Protein AF-A0A0F7PLD8-F1 (afdb_monomer_lite)

Secondary structure (DSSP, 8-state):
----------------------TTTSPP-TT-B--TT----HHHHHHHHHHH-TT----HHHHHHHHH-TT-BHHHHHHHHHHHHTT-

Sequence (88 aa):
MTGMIIHTGLIIRGTAMIEKRDWHSDPITNETMIDADYRNTQNVRRFFKTAIGDHFKFDRPFMAWMKSHRGSTMQDAVAEWQRREAAK

Foldseek 3Di:
DDDDDDDDDDDDPDDDPPPDDDQADDQADQQAFLAPPDDPYPNLVVVLCVLPNPPDDDDPVLVVCSNVPGRHGVNVSSVVSVVVVVVD

Radius of gyration: 18.32 Å; chains: 1; bounding box: 38×26×64 Å

pLDDT: mean 84.75, std 20.88, range [36.03, 98.62]

Structure (mmCIF, N/CA/C/O backbone):
data_AF-A0A0F7PLD8-F1
#
_entry.id   AF-A0A0F7PLD8-F1
#
loop_
_atom_site.group_PDB
_atom_site.id
_atom_site.type_symbol
_atom_site.label_atom_id
_atom_site.label_alt_id
_atom_site.label_comp_id
_atom_site.label_asym_id
_atom_site.label_entity_id
_atom_site.label_seq_id
_atom_site.pdbx_PDB_ins_code
_atom_site.Cartn_x
_atom_site.Cartn_y
_atom_site.Cartn_z
_atom_site.occupancy
_atom_site.B_iso_or_equiv
_atom_site.auth_seq_id
_atom_site.auth_comp_id
_atom_site.auth_asym_id
_atom_site.auth_atom_id
_atom_site.pdbx_PDB_model_num
ATOM 1 N N . MET A 1 1 ? 22.542 -2.608 -51.980 1.00 36.25 1 MET A N 1
ATOM 2 C CA . MET A 1 1 ? 21.930 -1.265 -51.897 1.00 36.25 1 MET A CA 1
ATOM 3 C C . MET A 1 1 ? 20.545 -1.472 -51.297 1.00 36.25 1 MET A C 1
ATOM 5 O O . MET A 1 1 ? 19.717 -2.084 -51.947 1.00 36.25 1 MET A O 1
ATOM 9 N N . THR A 1 2 ? 20.463 -1.429 -49.963 1.00 36.03 2 THR A N 1
ATOM 10 C CA . THR A 1 2 ? 19.775 -0.358 -49.199 1.00 36.03 2 THR A CA 1
ATOM 11 C C . THR A 1 2 ? 18.263 -0.615 -49.188 1.00 36.03 2 THR A C 1
ATOM 13 O O . THR A 1 2 ? 17.628 -0.437 -50.213 1.00 36.03 2 THR A O 1
ATOM 16 N N . GLY A 1 3 ? 17.705 -1.240 -48.144 1.00 40.41 3 GLY A N 1
ATOM 17 C CA . GLY A 1 3 ? 17.056 -0.538 -47.016 1.00 40.41 3 GLY A CA 1
ATOM 18 C C . GLY A 1 3 ? 15.554 -0.322 -47.324 1.00 40.41 3 GLY A C 1
ATOM 19 O O . GLY A 1 3 ? 15.207 -0.172 -48.480 1.00 40.41 3 GLY A O 1
ATOM 20 N N . MET A 1 4 ? 14.576 -0.278 -46.420 1.00 43.72 4 MET A N 1
ATOM 21 C CA . MET A 1 4 ? 14.520 -0.336 -44.965 1.00 43.72 4 MET A CA 1
ATOM 22 C C . MET A 1 4 ? 13.010 -0.332 -44.570 1.00 43.72 4 MET A C 1
ATOM 24 O O . MET A 1 4 ? 12.241 0.406 -45.170 1.00 43.72 4 MET A O 1
ATOM 28 N N . ILE A 1 5 ? 12.630 -1.114 -43.546 1.00 41.97 5 ILE A N 1
ATOM 29 C CA . ILE A 1 5 ? 11.639 -0.813 -42.474 1.00 41.97 5 ILE A CA 1
ATOM 30 C C . ILE A 1 5 ? 10.089 -0.896 -42.686 1.00 41.97 5 ILE A C 1
ATOM 32 O O . ILE A 1 5 ? 9.442 0.006 -43.199 1.00 41.97 5 ILE A O 1
ATOM 36 N N . ILE A 1 6 ? 9.530 -2.012 -42.164 1.00 43.78 6 ILE A N 1
ATOM 37 C CA . ILE A 1 6 ? 8.412 -2.247 -41.195 1.00 43.78 6 ILE A CA 1
ATOM 38 C C . ILE A 1 6 ? 7.179 -1.314 -41.089 1.00 43.78 6 ILE A C 1
ATOM 40 O O . ILE A 1 6 ? 7.304 -0.151 -40.717 1.00 43.78 6 ILE A O 1
ATOM 44 N N . HIS A 1 7 ? 5.976 -1.923 -41.114 1.00 36.84 7 HIS A N 1
ATOM 45 C CA . HIS A 1 7 ? 4.992 -1.784 -40.020 1.00 36.84 7 HIS A CA 1
ATOM 46 C C . HIS A 1 7 ? 3.945 -2.921 -39.963 1.00 36.84 7 HIS A C 1
ATOM 48 O O . HIS A 1 7 ? 3.304 -3.255 -40.955 1.00 36.84 7 HIS A O 1
ATOM 54 N N . THR A 1 8 ? 3.755 -3.434 -38.741 1.00 48.22 8 THR A N 1
ATOM 55 C CA . THR A 1 8 ? 2.574 -4.163 -38.231 1.00 48.22 8 THR A CA 1
ATOM 56 C C . THR A 1 8 ? 2.452 -5.660 -38.555 1.00 48.22 8 THR A C 1
ATOM 58 O O . THR A 1 8 ? 1.564 -6.106 -39.277 1.00 48.22 8 THR A O 1
ATOM 61 N N . GLY A 1 9 ? 3.310 -6.462 -37.917 1.00 41.41 9 GLY A N 1
ATOM 62 C CA . GLY A 1 9 ? 3.144 -7.912 -37.789 1.00 41.41 9 GLY A CA 1
ATOM 63 C C . GLY A 1 9 ? 2.439 -8.315 -36.484 1.00 41.41 9 GLY A C 1
ATOM 64 O O . GLY A 1 9 ? 3.019 -8.195 -35.416 1.00 41.41 9 GLY A O 1
ATOM 65 N N . LEU A 1 10 ? 1.205 -8.807 -36.630 1.00 42.16 10 LEU A N 1
ATOM 66 C CA . LEU A 1 10 ? 0.591 -9.974 -35.972 1.00 42.16 10 LEU A CA 1
ATOM 67 C C . LEU A 1 10 ? 0.515 -10.092 -34.425 1.00 42.16 10 LEU A C 1
ATOM 69 O O . LEU A 1 10 ? 1.498 -10.241 -33.708 1.00 42.16 10 LEU A O 1
ATOM 73 N N . ILE A 1 11 ? -0.734 -10.205 -33.959 1.00 50.38 11 ILE A N 1
ATOM 74 C CA . ILE A 1 11 ? -1.193 -10.718 -32.659 1.00 50.38 11 ILE A CA 1
ATOM 75 C C . ILE A 1 11 ? -0.640 -12.139 -32.400 1.00 5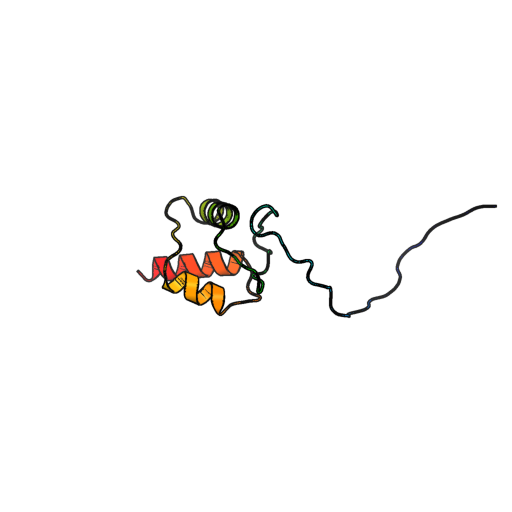0.38 11 ILE A C 1
ATOM 77 O O . ILE A 1 11 ? -1.003 -13.067 -33.118 1.00 50.38 11 ILE A O 1
ATOM 81 N N . ILE A 1 12 ? 0.130 -12.348 -31.323 1.00 49.69 12 ILE A N 1
ATOM 82 C CA . ILE A 1 12 ? 0.332 -13.673 -30.702 1.00 49.69 12 ILE A CA 1
ATOM 83 C C . ILE A 1 12 ? 0.120 -13.532 -29.186 1.00 49.69 12 ILE A C 1
ATOM 85 O O . ILE A 1 12 ? 0.967 -13.021 -28.457 1.00 49.69 12 ILE A O 1
ATOM 89 N N . ARG A 1 13 ? -1.033 -14.004 -28.700 1.00 62.19 13 ARG A N 1
ATOM 90 C CA . ARG A 1 13 ? -1.237 -14.359 -27.290 1.00 62.19 13 ARG A CA 1
ATOM 91 C C . ARG A 1 13 ? -0.401 -15.604 -26.995 1.00 62.19 13 ARG A C 1
ATOM 93 O O . ARG A 1 13 ? -0.770 -16.700 -27.401 1.00 62.19 13 ARG A O 1
ATOM 100 N N . GLY A 1 14 ? 0.688 -15.431 -26.263 1.00 39.75 14 GLY A N 1
ATOM 101 C CA . GLY A 1 14 ? 1.465 -16.512 -25.671 1.00 39.75 14 GLY A CA 1
ATOM 102 C C . GLY A 1 14 ? 2.222 -15.937 -24.491 1.00 39.75 14 GLY A C 1
ATOM 103 O O . GLY A 1 14 ? 3.150 -15.173 -24.703 1.00 39.75 14 GLY A O 1
ATOM 104 N N . THR A 1 15 ? 1.739 -16.226 -23.281 1.00 47.47 15 THR A N 1
ATOM 105 C CA . THR A 1 15 ? 2.460 -16.136 -22.004 1.00 47.47 15 THR A CA 1
ATOM 106 C C . THR A 1 15 ? 3.571 -15.088 -22.004 1.00 47.47 15 THR A C 1
ATOM 108 O O . THR A 1 15 ? 4.744 -15.431 -22.144 1.00 47.47 15 THR A O 1
ATOM 111 N N . ALA A 1 16 ? 3.207 -13.805 -21.865 1.00 48.91 16 ALA A N 1
ATOM 112 C CA . ALA A 1 16 ? 4.190 -12.812 -21.462 1.00 48.91 16 ALA A CA 1
ATOM 113 C C . ALA A 1 16 ? 4.886 -13.413 -20.243 1.00 48.91 16 ALA A C 1
ATOM 115 O O . ALA A 1 16 ? 4.223 -13.724 -19.249 1.00 48.91 16 ALA A O 1
ATOM 116 N N . MET A 1 17 ? 6.187 -13.680 -20.351 1.00 46.44 17 MET A N 1
ATOM 117 C CA . MET A 1 17 ? 6.989 -13.842 -19.156 1.00 46.44 17 MET A CA 1
ATOM 118 C C . MET A 1 17 ? 6.664 -12.598 -18.345 1.00 46.44 17 MET A C 1
ATOM 120 O O . MET A 1 17 ? 6.922 -11.492 -18.816 1.00 46.44 17 MET A O 1
ATOM 124 N N . ILE A 1 18 ? 5.946 -12.759 -17.231 1.00 57.16 18 ILE A N 1
ATOM 125 C CA . ILE A 1 18 ? 5.718 -11.646 -16.322 1.00 57.16 18 ILE A CA 1
ATOM 126 C C . ILE A 1 18 ? 7.127 -11.289 -15.894 1.00 57.16 18 ILE A C 1
ATOM 128 O O . ILE A 1 18 ? 7.737 -12.036 -15.127 1.00 57.16 18 ILE A O 1
ATOM 132 N N . GLU A 1 19 ? 7.690 -10.241 -16.491 1.00 62.16 19 GLU A N 1
ATOM 133 C CA . GLU A 1 19 ? 8.962 -9.731 -16.034 1.00 62.16 19 GLU A CA 1
ATOM 134 C C . GLU A 1 19 ? 8.763 -9.427 -14.559 1.00 62.16 19 GLU A C 1
ATOM 136 O O . GLU A 1 19 ? 7.862 -8.684 -14.158 1.00 62.16 19 GLU A O 1
ATOM 141 N N . LYS A 1 20 ? 9.516 -10.161 -13.746 1.00 74.94 20 LYS A N 1
ATOM 142 C CA . LYS A 1 20 ? 9.391 -10.120 -12.304 1.00 74.94 20 LYS A CA 1
ATOM 143 C C . LYS A 1 20 ? 9.766 -8.714 -11.858 1.00 74.94 20 LYS A C 1
ATOM 145 O O . LYS A 1 20 ? 10.925 -8.326 -11.965 1.00 74.94 20 LYS A O 1
ATOM 150 N N . ARG A 1 21 ? 8.780 -7.978 -11.354 1.00 89.81 21 ARG A N 1
ATOM 151 C CA . ARG A 1 21 ? 8.952 -6.636 -10.800 1.00 89.81 21 ARG A CA 1
ATOM 152 C C . ARG A 1 21 ? 9.824 -6.670 -9.547 1.00 89.81 21 ARG A C 1
ATOM 154 O O . ARG A 1 21 ? 9.622 -7.503 -8.657 1.00 89.81 21 ARG A O 1
ATOM 161 N N . ASP A 1 22 ? 10.711 -5.691 -9.417 1.00 93.38 22 ASP A N 1
ATOM 162 C CA . ASP A 1 22 ? 11.362 -5.375 -8.154 1.00 93.38 22 ASP A CA 1
ATOM 163 C C . ASP A 1 22 ? 10.467 -4.463 -7.303 1.00 93.38 22 ASP A C 1
ATOM 165 O O . ASP A 1 22 ? 10.431 -3.238 -7.437 1.00 93.38 22 ASP A O 1
ATOM 169 N N . TRP A 1 23 ? 9.765 -5.066 -6.344 1.00 94.31 23 TRP A N 1
ATOM 170 C CA . TRP A 1 23 ? 8.935 -4.349 -5.376 1.00 94.31 23 TRP A CA 1
ATOM 171 C C . TRP A 1 23 ? 9.714 -3.362 -4.491 1.00 94.31 23 TRP A C 1
ATOM 173 O O . TRP A 1 23 ? 9.089 -2.566 -3.786 1.00 94.31 23 TRP A O 1
ATOM 183 N N . HIS A 1 24 ? 11.050 -3.389 -4.473 1.00 95.44 24 HIS A N 1
ATOM 184 C CA . HIS A 1 24 ? 11.867 -2.439 -3.723 1.00 95.44 24 HIS A CA 1
ATOM 185 C C . HIS A 1 24 ? 12.109 -1.121 -4.469 1.00 95.44 24 HIS A C 1
ATOM 187 O O . HIS A 1 24 ? 12.191 -0.082 -3.810 1.00 95.44 24 HIS A O 1
ATOM 193 N N . SER A 1 25 ? 12.201 -1.140 -5.801 1.00 93.50 25 SER A N 1
ATOM 194 C CA . SER A 1 25 ? 12.671 0.015 -6.580 1.00 93.50 25 SER A CA 1
ATOM 195 C C . SER A 1 25 ? 11.772 0.410 -7.752 1.00 93.50 25 SER A C 1
ATOM 197 O O . SER A 1 25 ? 11.664 1.606 -8.035 1.00 93.50 25 SER A O 1
ATOM 199 N N . ASP A 1 26 ? 11.062 -0.534 -8.375 1.00 95.38 26 ASP A N 1
ATOM 200 C CA . ASP A 1 26 ? 10.261 -0.236 -9.561 1.00 95.38 26 ASP A CA 1
ATOM 201 C C . ASP A 1 26 ? 9.093 0.715 -9.238 1.00 95.38 26 ASP A C 1
ATOM 203 O O . ASP A 1 26 ? 8.443 0.569 -8.193 1.00 95.38 26 ASP A O 1
ATOM 207 N N . PRO A 1 27 ? 8.738 1.654 -10.138 1.00 95.88 27 PRO A N 1
ATOM 208 C CA . PRO A 1 27 ? 7.617 2.569 -9.931 1.00 95.88 27 PRO A CA 1
ATOM 209 C C . PRO A 1 27 ? 6.304 1.817 -9.723 1.00 95.88 27 PRO A C 1
ATOM 211 O O . PRO A 1 27 ? 5.946 0.972 -10.543 1.00 95.88 27 PRO A O 1
ATOM 214 N N . ILE A 1 28 ? 5.580 2.111 -8.644 1.00 97.06 28 ILE A N 1
ATOM 215 C CA . ILE A 1 28 ? 4.272 1.512 -8.361 1.00 97.06 28 ILE A CA 1
ATOM 216 C C . ILE A 1 28 ? 3.190 2.511 -8.760 1.00 97.06 28 ILE A C 1
ATOM 218 O O . ILE A 1 28 ? 3.164 3.642 -8.274 1.00 97.06 28 ILE A O 1
ATOM 222 N N . THR A 1 29 ? 2.300 2.076 -9.641 1.00 97.00 29 THR A N 1
ATOM 223 C CA . THR A 1 29 ? 1.150 2.838 -10.134 1.00 97.00 29 THR A CA 1
ATOM 224 C C . THR A 1 29 ? -0.149 2.163 -9.709 1.00 97.00 29 THR A C 1
ATOM 226 O O . THR A 1 29 ? -0.151 1.008 -9.286 1.00 97.00 29 THR A O 1
ATOM 229 N N . ASN A 1 30 ? -1.269 2.863 -9.878 1.00 97.88 30 ASN A N 1
ATOM 230 C CA . ASN A 1 30 ? -2.606 2.320 -9.629 1.00 97.88 30 ASN A CA 1
ATOM 231 C C . ASN A 1 30 ? -2.874 1.016 -10.397 1.00 97.88 30 ASN A C 1
ATOM 233 O O . ASN A 1 30 ? -3.476 0.105 -9.843 1.00 97.88 30 ASN A O 1
ATOM 237 N N . GLU A 1 31 ? -2.363 0.908 -11.625 1.00 97.06 31 GLU A N 1
ATOM 238 C CA . GLU A 1 31 ? -2.527 -0.245 -12.523 1.00 97.06 31 GLU A CA 1
ATOM 239 C C . GLU A 1 31 ? -1.544 -1.391 -12.239 1.00 97.06 31 GLU A C 1
ATOM 241 O O . GLU A 1 31 ? -1.652 -2.464 -12.830 1.00 97.06 31 GLU A O 1
ATOM 246 N N . THR A 1 32 ? -0.570 -1.192 -11.342 1.00 94.94 32 THR A N 1
ATOM 247 C CA . THR A 1 32 ? 0.390 -2.246 -10.992 1.00 94.94 32 THR A CA 1
ATOM 248 C C . THR A 1 32 ? -0.363 -3.439 -10.404 1.00 94.94 32 THR A C 1
ATOM 250 O O . THR A 1 32 ? -1.092 -3.296 -9.424 1.00 94.94 32 THR A O 1
ATOM 253 N N . MET A 1 33 ? -0.194 -4.619 -11.000 1.00 95.75 33 MET A N 1
ATOM 254 C CA . MET A 1 33 ? -0.820 -5.848 -10.516 1.00 95.75 33 MET A CA 1
ATOM 255 C C . MET A 1 33 ? -0.069 -6.411 -9.307 1.00 95.75 33 MET A C 1
ATOM 257 O O . MET A 1 33 ? 1.161 -6.411 -9.260 1.00 95.75 33 MET A O 1
ATOM 261 N N . ILE A 1 34 ? -0.815 -6.944 -8.343 1.00 94.00 34 ILE A N 1
ATOM 262 C CA . ILE A 1 34 ? -0.283 -7.690 -7.204 1.00 94.00 34 ILE A CA 1
ATOM 263 C C . ILE A 1 34 ? 0.063 -9.098 -7.687 1.00 94.00 34 ILE A C 1
ATOM 265 O O . ILE A 1 34 ? -0.818 -9.921 -7.954 1.00 94.00 34 ILE A O 1
ATOM 269 N N . ASP A 1 35 ? 1.358 -9.372 -7.799 1.00 91.50 35 ASP A N 1
ATOM 270 C CA . ASP A 1 35 ? 1.886 -10.651 -8.258 1.00 91.50 35 ASP A CA 1
ATOM 271 C C . ASP A 1 35 ? 2.202 -11.617 -7.099 1.00 91.50 35 ASP A C 1
ATOM 273 O O . ASP A 1 35 ? 1.960 -11.360 -5.915 1.00 91.50 35 ASP A O 1
ATOM 277 N N . ALA A 1 36 ? 2.739 -12.785 -7.454 1.00 89.75 36 ALA A N 1
ATOM 278 C CA . ALA A 1 36 ? 3.135 -13.810 -6.497 1.00 89.75 36 ALA A CA 1
ATOM 279 C C . ALA A 1 36 ? 4.338 -13.422 -5.618 1.00 89.75 36 ALA A C 1
ATOM 281 O O . ALA A 1 36 ? 4.534 -14.019 -4.554 1.00 89.75 36 ALA A O 1
ATOM 282 N N . ASP A 1 37 ? 5.127 -12.448 -6.061 1.00 90.38 37 ASP A N 1
ATOM 283 C CA . ASP A 1 37 ? 6.358 -11.979 -5.441 1.00 90.38 37 ASP A CA 1
ATOM 284 C C . ASP A 1 37 ? 6.163 -10.708 -4.606 1.00 90.38 37 ASP A C 1
ATOM 286 O O . ASP A 1 37 ? 7.127 -10.234 -4.004 1.00 90.38 37 ASP A O 1
ATOM 290 N N . TYR A 1 38 ? 4.928 -10.215 -4.473 1.00 92.50 38 TYR A N 1
ATOM 291 C CA . TYR A 1 38 ? 4.578 -9.061 -3.649 1.00 92.50 38 TYR A CA 1
ATOM 292 C C . TYR A 1 38 ? 5.242 -9.096 -2.261 1.00 92.50 38 TYR A C 1
ATOM 294 O O . TYR A 1 38 ? 5.275 -10.119 -1.559 1.00 92.50 38 TYR A O 1
ATOM 302 N N . ARG A 1 39 ? 5.773 -7.942 -1.844 1.00 90.88 39 ARG A N 1
ATOM 303 C CA . ARG A 1 39 ? 6.381 -7.707 -0.527 1.00 90.88 39 ARG A CA 1
ATOM 304 C C . ARG A 1 39 ? 5.935 -6.349 0.003 1.00 90.88 39 ARG A C 1
ATOM 306 O O . ARG A 1 39 ? 5.911 -5.378 -0.740 1.00 90.88 39 ARG A O 1
ATOM 313 N N . ASN A 1 40 ? 5.691 -6.242 1.309 1.00 94.69 40 ASN A N 1
ATOM 314 C CA . ASN A 1 40 ? 5.440 -4.959 1.982 1.00 94.69 40 ASN A CA 1
ATOM 315 C C . ASN A 1 40 ? 6.746 -4.150 2.143 1.00 94.69 40 ASN A C 1
ATOM 317 O O . ASN A 1 40 ? 7.216 -3.932 3.261 1.00 94.69 40 ASN A O 1
ATOM 321 N N . THR A 1 41 ? 7.372 -3.753 1.036 1.00 96.50 41 THR A N 1
ATOM 322 C CA . THR A 1 41 ? 8.609 -2.961 1.035 1.00 96.50 41 THR A CA 1
ATOM 323 C C . THR A 1 41 ? 8.346 -1.503 1.424 1.00 96.50 41 THR A C 1
ATOM 325 O O . THR A 1 41 ? 7.205 -1.038 1.531 1.00 96.50 41 THR A O 1
ATOM 328 N N . GLN A 1 42 ? 9.424 -0.736 1.593 1.00 97.94 42 GLN A N 1
ATOM 329 C CA . GLN A 1 42 ? 9.329 0.701 1.829 1.00 97.94 42 GLN A CA 1
ATOM 330 C C . GLN A 1 42 ? 8.762 1.468 0.619 1.00 97.94 42 GLN A C 1
ATOM 332 O O . GLN A 1 42 ? 8.090 2.484 0.809 1.00 97.94 42 GLN A O 1
ATOM 337 N N . ASN A 1 43 ? 8.982 0.969 -0.600 1.00 97.88 43 ASN A N 1
ATOM 338 C CA . ASN A 1 43 ? 8.405 1.525 -1.823 1.00 97.88 43 ASN A CA 1
ATOM 339 C C . ASN A 1 43 ? 6.882 1.325 -1.859 1.00 97.88 43 ASN A C 1
ATOM 341 O O . ASN A 1 43 ? 6.135 2.285 -2.029 1.00 97.88 43 ASN A O 1
ATOM 345 N N . VAL A 1 44 ? 6.406 0.116 -1.542 1.00 97.38 44 VAL A N 1
ATOM 346 C CA . VAL A 1 44 ? 4.966 -0.173 -1.421 1.00 97.38 44 VAL A CA 1
ATOM 347 C C . VAL A 1 44 ? 4.314 0.679 -0.331 1.00 97.38 44 VAL A C 1
ATOM 349 O O . VAL A 1 44 ? 3.243 1.247 -0.534 1.00 97.38 44 VAL A O 1
ATOM 352 N N . ARG A 1 45 ? 4.975 0.844 0.824 1.00 98.19 45 ARG A N 1
ATOM 353 C CA . ARG A 1 45 ? 4.493 1.755 1.873 1.00 98.19 45 ARG A CA 1
ATOM 354 C C . ARG A 1 45 ? 4.378 3.195 1.373 1.00 98.19 45 ARG A C 1
ATOM 356 O O . ARG A 1 45 ? 3.417 3.868 1.734 1.00 98.19 45 ARG A O 1
ATOM 363 N N . ARG A 1 46 ? 5.360 3.677 0.602 1.00 98.25 46 ARG A N 1
ATOM 364 C CA . ARG A 1 46 ? 5.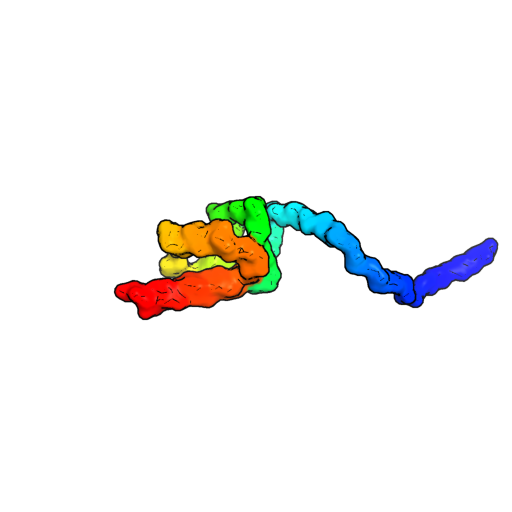348 5.033 0.038 1.00 98.25 46 ARG A CA 1
ATOM 365 C C . ARG A 1 46 ? 4.154 5.207 -0.893 1.00 98.25 46 ARG A C 1
ATOM 367 O O . ARG A 1 46 ? 3.419 6.165 -0.706 1.00 98.25 46 ARG A O 1
ATOM 374 N N . PHE A 1 47 ? 3.921 4.251 -1.794 1.00 98.44 47 PHE A N 1
ATOM 375 C CA . PHE A 1 47 ? 2.742 4.245 -2.660 1.00 98.44 47 PHE A CA 1
ATOM 376 C C . PHE A 1 47 ? 1.444 4.394 -1.853 1.00 98.44 47 PHE A C 1
ATOM 378 O O . PHE A 1 47 ? 0.690 5.338 -2.077 1.00 98.44 47 PHE A O 1
ATOM 385 N N . PHE A 1 48 ? 1.213 3.528 -0.860 1.00 98.56 48 PHE A N 1
ATOM 386 C CA . PHE A 1 48 ? -0.020 3.596 -0.071 1.00 98.56 48 PHE A CA 1
ATOM 387 C C . PHE A 1 48 ? -0.139 4.898 0.719 1.00 98.56 48 PHE A C 1
ATOM 389 O O . PHE A 1 48 ? -1.215 5.480 0.759 1.00 98.56 48 PHE A O 1
ATOM 396 N N . LYS A 1 49 ? 0.951 5.403 1.305 1.00 98.44 49 LYS A N 1
ATOM 397 C CA . LYS A 1 49 ? 0.934 6.704 1.987 1.00 98.44 49 LYS A CA 1
ATOM 398 C C . LYS A 1 49 ? 0.618 7.861 1.044 1.00 98.44 49 LYS A C 1
ATOM 400 O O . LYS A 1 49 ? -0.085 8.773 1.453 1.00 98.44 49 LYS A O 1
ATOM 405 N N . THR A 1 50 ? 1.098 7.828 -0.196 1.00 98.25 50 THR A N 1
ATOM 406 C CA . THR A 1 50 ? 0.745 8.830 -1.209 1.00 98.25 50 THR A CA 1
ATOM 407 C C . THR A 1 50 ? -0.725 8.727 -1.618 1.00 98.25 50 THR A C 1
ATOM 409 O O . THR A 1 50 ? -1.375 9.754 -1.771 1.00 98.25 50 THR A O 1
ATOM 412 N N . ALA A 1 51 ? -1.260 7.513 -1.769 1.00 97.94 51 ALA A N 1
ATOM 413 C CA . ALA A 1 51 ? -2.639 7.298 -2.212 1.00 97.94 51 ALA A CA 1
ATOM 414 C C . ALA A 1 51 ? -3.690 7.531 -1.109 1.00 97.94 51 ALA A C 1
ATOM 416 O O . ALA A 1 51 ? -4.803 7.962 -1.393 1.00 97.94 51 ALA A O 1
ATOM 417 N N . ILE A 1 52 ? -3.353 7.216 0.143 1.00 98.19 52 ILE A N 1
ATOM 418 C CA . ILE A 1 52 ? -4.286 7.193 1.280 1.00 98.19 52 ILE A CA 1
ATOM 419 C C . ILE A 1 52 ? -3.984 8.312 2.281 1.00 98.19 52 ILE A C 1
ATOM 421 O O . ILE A 1 52 ? -4.898 8.916 2.832 1.00 98.19 52 ILE A O 1
ATOM 425 N N . GLY A 1 53 ? -2.706 8.586 2.534 1.00 98.12 53 GLY A N 1
ATOM 426 C CA . GLY A 1 53 ? -2.228 9.506 3.563 1.00 98.12 53 GLY A CA 1
ATOM 427 C C . GLY A 1 53 ? -1.408 8.816 4.657 1.00 98.12 53 GLY A C 1
ATOM 428 O O . GLY A 1 53 ? -1.303 7.590 4.741 1.00 98.12 53 GLY A O 1
ATOM 429 N N . ASP A 1 54 ? -0.823 9.623 5.544 1.00 97.69 54 ASP A N 1
ATOM 430 C CA . ASP A 1 54 ? 0.120 9.151 6.571 1.00 97.69 54 ASP A CA 1
ATOM 431 C C . ASP A 1 54 ? -0.481 8.231 7.639 1.00 97.69 54 ASP A C 1
ATOM 433 O O . ASP A 1 54 ? 0.254 7.513 8.321 1.00 97.69 54 ASP A O 1
ATOM 437 N N . HIS A 1 55 ? -1.807 8.221 7.757 1.00 96.38 55 HIS A N 1
ATOM 438 C CA . HIS A 1 55 ? -2.549 7.348 8.660 1.00 96.38 55 HIS A CA 1
ATOM 439 C C . HIS A 1 55 ? -2.614 5.891 8.166 1.00 96.38 55 HIS A C 1
ATOM 441 O O . HIS A 1 55 ? -3.000 5.008 8.934 1.00 96.38 55 HIS A O 1
ATOM 447 N N . PHE A 1 56 ? -2.177 5.615 6.931 1.00 97.88 56 PHE A N 1
ATOM 448 C CA . PHE A 1 56 ? -2.103 4.265 6.384 1.00 97.88 56 PHE A CA 1
ATOM 449 C C . PHE A 1 56 ? -1.260 3.317 7.251 1.00 97.88 56 PHE A C 1
ATOM 451 O O . PHE A 1 56 ? -0.101 3.589 7.595 1.00 97.88 56 PHE A O 1
ATO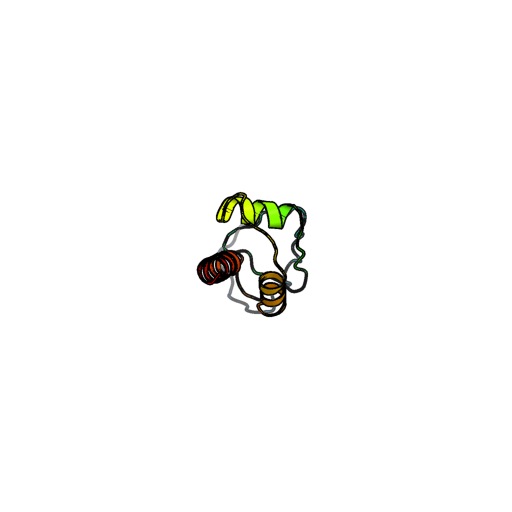M 458 N N . LYS A 1 57 ? -1.818 2.134 7.527 1.00 95.75 57 LYS A N 1
ATOM 459 C CA . LYS A 1 57 ? -1.138 1.041 8.228 1.00 95.75 57 LYS A CA 1
ATOM 460 C C . LYS A 1 57 ? -1.434 -0.290 7.546 1.00 95.75 57 LYS A C 1
ATOM 462 O O . LYS A 1 57 ? -2.583 -0.607 7.251 1.00 95.75 57 LYS A O 1
ATOM 467 N N . PHE A 1 58 ? -0.392 -1.105 7.384 1.00 96.50 58 PHE A N 1
ATOM 468 C CA . PHE A 1 58 ? -0.554 -2.523 7.073 1.00 96.50 58 PHE A CA 1
ATOM 469 C C . PHE A 1 58 ? -1.059 -3.251 8.319 1.00 96.50 58 PHE A C 1
ATOM 471 O O . PHE A 1 58 ? -0.267 -3.612 9.191 1.00 96.50 58 PHE A O 1
ATOM 478 N N . ASP A 1 59 ? -2.369 -3.453 8.414 1.00 95.62 59 ASP A N 1
ATOM 479 C CA . ASP A 1 59 ? -2.957 -4.290 9.454 1.00 95.62 59 ASP A CA 1
ATOM 480 C C . ASP A 1 59 ? -3.076 -5.760 9.017 1.00 95.62 59 ASP A C 1
ATOM 482 O O . ASP A 1 59 ? -2.880 -6.127 7.853 1.00 95.62 59 ASP A O 1
ATOM 486 N N . ARG A 1 60 ? -3.328 -6.644 9.989 1.00 95.44 60 ARG A N 1
ATOM 487 C CA . ARG A 1 60 ? -3.388 -8.093 9.743 1.00 95.44 60 ARG A CA 1
ATOM 488 C C . ARG A 1 60 ? -4.504 -8.472 8.765 1.00 95.44 60 ARG A C 1
ATOM 490 O O . ARG A 1 60 ? -4.207 -9.249 7.854 1.00 95.44 60 ARG A O 1
ATOM 497 N N . PRO A 1 61 ? -5.743 -7.958 8.904 1.00 96.06 61 PRO A N 1
ATOM 498 C CA . PRO A 1 61 ? -6.790 -8.240 7.935 1.00 96.06 61 PRO A CA 1
ATOM 499 C C . PRO A 1 61 ? -6.393 -7.830 6.515 1.00 96.06 61 PRO A C 1
ATOM 501 O O . PRO A 1 61 ? -6.596 -8.613 5.586 1.00 96.06 61 PRO A O 1
ATOM 504 N N . PHE A 1 62 ? -5.863 -6.621 6.324 1.00 97.38 62 PHE A N 1
ATOM 505 C CA . PHE A 1 62 ? -5.493 -6.116 5.004 1.00 97.38 62 PHE A CA 1
ATOM 506 C C . PHE A 1 62 ? -4.370 -6.952 4.382 1.00 97.38 62 PHE A C 1
ATOM 508 O O . PHE A 1 62 ? -4.459 -7.362 3.228 1.00 97.38 62 PHE A O 1
ATOM 515 N N . MET A 1 63 ? -3.357 -7.326 5.169 1.00 95.12 63 MET A N 1
ATOM 516 C CA . MET A 1 63 ? -2.301 -8.225 4.694 1.00 95.12 63 MET A CA 1
ATOM 517 C C . MET A 1 63 ? -2.816 -9.617 4.307 1.00 95.12 63 MET A C 1
ATOM 519 O O . MET A 1 63 ? -2.258 -10.237 3.403 1.00 95.12 63 MET A O 1
ATOM 523 N N . ALA A 1 64 ? -3.851 -10.130 4.978 1.00 95.19 64 ALA A N 1
ATOM 524 C CA . ALA A 1 64 ? -4.475 -11.393 4.587 1.00 95.19 64 ALA A CA 1
ATOM 525 C C . ALA A 1 64 ? -5.168 -11.272 3.221 1.00 95.19 64 ALA A C 1
ATOM 527 O O . ALA A 1 64 ? -5.021 -12.163 2.388 1.00 95.19 64 ALA A O 1
ATOM 528 N N . TRP A 1 65 ? -5.840 -10.147 2.967 1.00 96.38 65 TRP A N 1
ATOM 529 C CA . TRP A 1 65 ? -6.474 -9.863 1.680 1.00 96.38 65 TRP A CA 1
ATOM 530 C C . TRP A 1 65 ? -5.464 -9.753 0.541 1.00 96.38 65 TRP A C 1
ATOM 532 O O . TRP A 1 65 ? -5.622 -10.443 -0.461 1.00 96.38 65 TRP A O 1
ATOM 542 N N . MET A 1 66 ? -4.372 -9.003 0.737 1.00 95.31 66 MET A N 1
ATOM 543 C CA . MET A 1 66 ? -3.304 -8.864 -0.266 1.00 95.31 66 MET A CA 1
ATOM 544 C C . MET A 1 66 ? -2.738 -10.224 -0.705 1.00 95.31 66 MET A C 1
ATOM 546 O O . MET A 1 66 ? -2.367 -10.409 -1.858 1.00 95.31 66 MET A O 1
ATOM 550 N N . LYS A 1 67 ? -2.678 -11.205 0.208 1.00 91.56 67 LYS A N 1
ATOM 551 C CA . LYS A 1 67 ? -2.177 -12.554 -0.098 1.00 91.56 67 LYS A CA 1
ATOM 552 C C . LYS A 1 67 ? -3.162 -13.400 -0.904 1.00 91.56 67 LYS A C 1
ATOM 554 O O . LYS A 1 67 ? -2.704 -14.235 -1.686 1.00 91.56 67 LYS A O 1
ATOM 559 N N . SER A 1 68 ? -4.468 -13.232 -0.682 1.00 92.38 68 SER A N 1
ATOM 560 C CA . SER A 1 68 ? -5.519 -14.002 -1.359 1.00 92.38 68 SER A CA 1
ATOM 561 C C . SER A 1 68 ? -6.007 -13.366 -2.661 1.00 92.38 68 SER A C 1
ATOM 563 O O . SER A 1 68 ? -6.549 -14.077 -3.499 1.00 92.38 68 SER A O 1
ATOM 565 N N . HIS A 1 69 ? -5.773 -12.069 -2.863 1.00 90.81 69 HIS A N 1
ATOM 566 C CA . HIS A 1 69 ? -6.234 -11.308 -4.029 1.00 90.81 69 HIS A CA 1
ATOM 567 C C . HIS A 1 69 ? -5.077 -11.004 -4.989 1.00 90.81 69 HIS A C 1
ATOM 569 O O . HIS A 1 69 ? -4.813 -9.864 -5.366 1.00 90.81 69 HIS A O 1
ATOM 575 N N . ARG A 1 70 ? -4.352 -12.058 -5.381 1.00 89.19 70 ARG A N 1
ATOM 576 C CA . ARG A 1 70 ? -3.355 -11.965 -6.457 1.00 89.19 7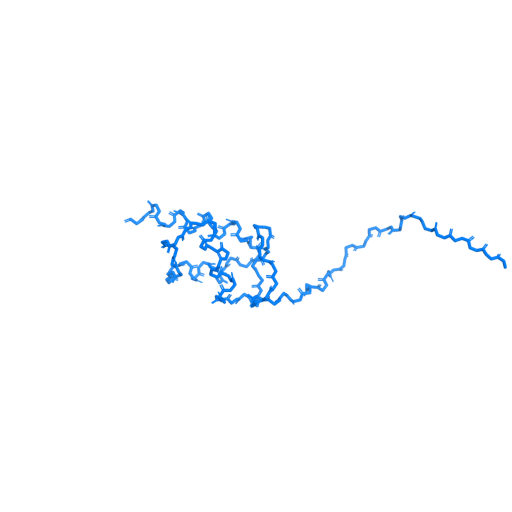0 ARG A CA 1
ATOM 577 C C . ARG A 1 70 ? -4.070 -11.685 -7.776 1.00 89.19 70 ARG A C 1
ATOM 579 O O . ARG A 1 70 ? -5.122 -12.261 -8.037 1.00 89.19 70 ARG A O 1
ATOM 586 N N . GLY A 1 71 ? -3.488 -10.827 -8.605 1.00 91.31 71 GLY A N 1
ATOM 587 C CA . GLY A 1 71 ? -4.103 -10.360 -9.848 1.00 91.31 71 GLY A CA 1
ATOM 588 C C . GLY A 1 71 ? -4.972 -9.109 -9.696 1.00 91.31 71 GLY A C 1
ATOM 589 O O . GLY A 1 71 ? -5.295 -8.499 -10.710 1.00 91.31 71 GLY A O 1
ATOM 590 N N . SER A 1 72 ? -5.291 -8.681 -8.468 1.00 96.31 72 SER A N 1
ATOM 591 C CA . SER A 1 72 ? -5.837 -7.343 -8.215 1.00 96.31 72 SER A CA 1
ATOM 592 C C . SER A 1 72 ? -4.788 -6.262 -8.468 1.00 96.31 72 SER A C 1
ATOM 594 O O . SER A 1 72 ? -3.582 -6.512 -8.402 1.00 96.31 72 SER A O 1
ATOM 596 N N . THR A 1 73 ? -5.248 -5.047 -8.737 1.00 97.81 73 THR A N 1
ATOM 597 C CA . THR A 1 73 ? -4.391 -3.874 -8.908 1.00 97.81 73 THR A CA 1
ATOM 598 C C . THR A 1 73 ? -4.074 -3.206 -7.568 1.00 97.81 73 THR A C 1
ATOM 600 O O . THR A 1 73 ? -4.752 -3.410 -6.557 1.00 97.81 73 THR A O 1
ATOM 603 N N . MET A 1 74 ? -3.050 -2.354 -7.540 1.00 97.75 74 MET A N 1
ATOM 604 C CA . MET A 1 74 ? -2.756 -1.528 -6.368 1.00 97.75 74 MET A CA 1
ATOM 605 C C . MET A 1 74 ? -3.882 -0.528 -6.056 1.00 97.75 74 MET A C 1
ATOM 607 O O . MET A 1 74 ? -4.073 -0.181 -4.891 1.00 97.75 74 MET A O 1
ATOM 611 N N . GLN A 1 75 ? -4.663 -0.104 -7.056 1.00 98.50 75 GLN A N 1
ATOM 612 C CA . GLN A 1 75 ? -5.880 0.680 -6.835 1.00 98.50 75 GLN A CA 1
ATOM 613 C C . GLN A 1 75 ? -6.956 -0.121 -6.092 1.00 98.50 75 GLN A C 1
ATOM 615 O O . GLN A 1 75 ? -7.558 0.406 -5.155 1.00 98.50 75 GLN A O 1
ATOM 620 N N . ASP A 1 76 ? -7.157 -1.395 -6.440 1.00 98.56 76 ASP A N 1
ATOM 621 C CA . ASP A 1 76 ? -8.091 -2.269 -5.715 1.00 98.56 76 ASP A CA 1
ATOM 622 C C . ASP A 1 76 ? -7.669 -2.423 -4.250 1.00 98.56 76 ASP A C 1
ATOM 624 O O . ASP A 1 76 ? -8.504 -2.412 -3.348 1.00 98.56 76 ASP A O 1
ATOM 628 N N . ALA A 1 77 ? -6.361 -2.502 -3.995 1.00 98.25 77 ALA A N 1
ATOM 629 C CA . ALA A 1 77 ? -5.829 -2.551 -2.639 1.00 98.25 77 ALA A CA 1
ATOM 630 C C . ALA A 1 77 ? -6.093 -1.263 -1.846 1.00 98.25 77 ALA A C 1
ATOM 632 O O . ALA A 1 77 ? -6.401 -1.329 -0.655 1.00 98.25 77 ALA A O 1
ATOM 633 N N . VAL A 1 78 ? -5.993 -0.094 -2.486 1.00 98.62 78 VAL A N 1
ATOM 634 C CA . VAL A 1 78 ? -6.348 1.192 -1.862 1.00 98.62 78 VAL A CA 1
ATOM 635 C C . VAL A 1 78 ? -7.834 1.222 -1.511 1.00 98.62 78 VAL A C 1
ATOM 637 O O . VAL A 1 78 ? -8.180 1.530 -0.369 1.00 98.62 78 VAL A O 1
ATOM 640 N N . ALA A 1 79 ? -8.699 0.849 -2.457 1.00 98.56 79 ALA A N 1
ATOM 641 C CA . ALA A 1 79 ? -10.142 0.807 -2.245 1.00 98.56 79 ALA A CA 1
ATOM 642 C C . ALA A 1 79 ? -10.521 -0.166 -1.118 1.00 98.56 79 ALA A C 1
ATOM 644 O O . ALA A 1 79 ? -11.321 0.164 -0.242 1.00 98.56 79 ALA A O 1
ATOM 645 N N . GLU A 1 80 ? -9.900 -1.345 -1.088 1.00 98.31 80 GLU A N 1
ATOM 646 C CA . GLU A 1 80 ? -10.140 -2.330 -0.039 1.00 98.31 80 GLU A CA 1
ATOM 647 C C . GLU A 1 80 ? -9.692 -1.831 1.337 1.00 98.31 80 GLU A C 1
ATOM 649 O O . GLU A 1 80 ? -10.383 -2.052 2.335 1.00 98.31 80 GLU A O 1
ATOM 654 N N . TRP A 1 81 ? -8.543 -1.160 1.412 1.00 98.50 81 TRP A N 1
ATOM 655 C CA . TRP A 1 81 ? -8.083 -0.574 2.665 1.00 98.50 81 TRP A CA 1
ATOM 656 C C . TRP A 1 81 ? -9.073 0.482 3.174 1.00 98.50 81 TRP A C 1
ATOM 658 O O . TRP A 1 81 ? -9.494 0.416 4.328 1.00 98.50 81 TRP A O 1
ATOM 668 N N . GLN A 1 82 ? -9.526 1.392 2.306 1.00 98.06 82 GLN A N 1
ATOM 669 C CA . GLN A 1 82 ? -10.502 2.430 2.662 1.00 98.06 82 GLN A CA 1
ATOM 670 C C . GLN A 1 82 ? -11.836 1.831 3.120 1.00 98.06 82 GLN A C 1
ATOM 672 O O . GLN A 1 82 ? -12.397 2.264 4.126 1.00 98.06 82 GLN A O 1
ATOM 677 N N . ARG A 1 83 ? -12.318 0.788 2.433 1.00 98.06 83 ARG A N 1
ATOM 678 C CA . ARG A 1 83 ? -13.531 0.054 2.820 1.00 98.06 83 ARG A CA 1
ATOM 679 C C . ARG A 1 83 ? -13.414 -0.535 4.227 1.00 98.06 83 ARG A C 1
ATOM 681 O O . ARG A 1 83 ? -14.389 -0.5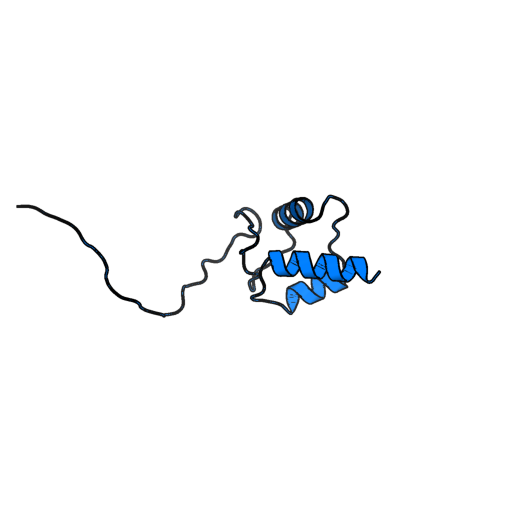34 4.972 1.00 98.06 83 ARG A O 1
ATOM 688 N N . ARG A 1 84 ? -12.237 -1.055 4.590 1.00 96.56 84 ARG A N 1
ATOM 689 C CA . ARG A 1 84 ? -11.975 -1.623 5.922 1.00 96.56 84 ARG A CA 1
ATOM 690 C C . ARG A 1 84 ? -11.881 -0.556 6.994 1.00 96.56 84 ARG A C 1
ATOM 692 O O . ARG A 1 84 ? -12.428 -0.777 8.064 1.00 96.56 84 ARG A O 1
ATOM 699 N N . GLU A 1 85 ? -11.216 0.566 6.726 1.00 96.31 85 GLU A N 1
ATOM 700 C CA . GLU A 1 85 ? -11.180 1.681 7.678 1.00 96.31 85 GLU A CA 1
ATOM 701 C C . GLU A 1 85 ? -12.569 2.250 7.945 1.00 96.31 85 GLU A C 1
ATOM 703 O O . GLU A 1 85 ? -12.900 2.501 9.093 1.00 96.31 85 GLU A O 1
ATOM 708 N N . ALA A 1 86 ? -13.403 2.399 6.913 1.00 95.94 86 ALA A N 1
ATOM 709 C CA . ALA A 1 86 ? -14.773 2.882 7.075 1.00 95.94 86 ALA A CA 1
ATOM 710 C C . ALA A 1 86 ? -15.676 1.919 7.871 1.00 95.94 86 ALA A C 1
ATOM 712 O O . ALA 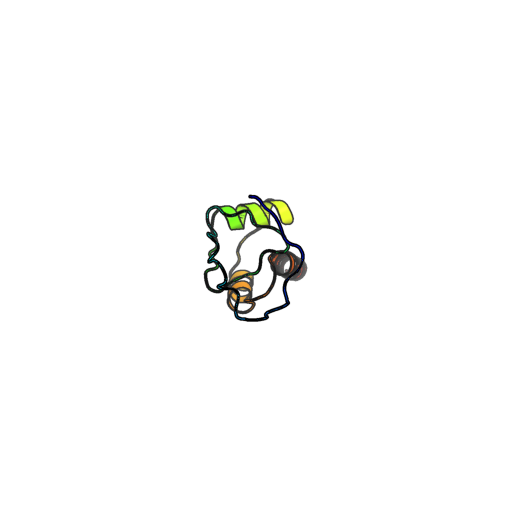A 1 86 ? -16.743 2.319 8.327 1.00 95.94 86 ALA A O 1
ATOM 713 N N . ALA A 1 87 ? -15.274 0.651 8.009 1.00 94.31 87 ALA A N 1
ATOM 714 C CA . ALA A 1 87 ? -15.991 -0.373 8.764 1.00 94.31 87 ALA A CA 1
ATOM 715 C C . ALA A 1 87 ? -15.449 -0.578 10.193 1.00 94.31 87 ALA A C 1
ATOM 717 O O . ALA A 1 87 ? -15.921 -1.483 10.885 1.00 94.31 87 ALA A O 1
ATOM 718 N N . LYS A 1 88 ? -14.440 0.199 10.607 1.00 86.19 88 LYS A N 1
ATOM 719 C CA . LYS A 1 88 ? -13.933 0.237 11.986 1.00 86.19 88 LYS A CA 1
ATOM 720 C C . LYS A 1 88 ? -14.768 1.189 12.831 1.00 86.19 88 LYS A C 1
ATOM 722 O O . LYS A 1 88 ? -14.981 0.835 14.010 1.00 86.19 88 LYS A O 1
#